Protein AF-A0A7S0C7L9-F1 (afdb_monomer)

Sequence (111 aa):
EVLKGFVDVFIAVPGTSGAEYLADDKIAQNLFSLVGNANISEIASIEEAVALLVKQDRLPAEVFMELWSIVSKPCGQGRSVALQVLSMGATTDSNIVNSLSRLRLLLECGL

pLDDT: mean 90.03, std 7.54, range [52.34, 96.31]

Secondary structure (DSSP, 8-state):
-HHHHHHHHHTBPTTSTTSSBPPHHHHHHHHHHHHHH--HHHHHHHHHHHHHHHHTT-S-HHHHHHHHHHHHSSSSHHHHHHHHHHHHHHTT-GGGT-SHHHHHHHHHHH-

Structure (mmCIF, N/CA/C/O backbone):
data_AF-A0A7S0C7L9-F1
#
_entry.id   AF-A0A7S0C7L9-F1
#
loop_
_atom_site.group_PDB
_atom_site.id
_atom_site.type_symbol
_atom_site.label_atom_id
_atom_site.label_alt_id
_atom_site.label_comp_id
_atom_site.label_asym_id
_atom_site.label_entity_id
_atom_site.label_seq_id
_atom_site.pdbx_PDB_ins_code
_atom_site.Cartn_x
_atom_site.Cartn_y
_atom_site.Cartn_z
_atom_site.occupancy
_atom_site.B_iso_or_equiv
_atom_site.auth_seq_id
_atom_site.auth_comp_id
_atom_site.auth_asym_id
_atom_site.auth_atom_id
_atom_site.pdbx_PDB_model_num
ATOM 1 N N . GLU A 1 1 ? -6.855 12.619 14.514 1.00 64.19 1 GLU A N 1
ATOM 2 C CA . GLU A 1 1 ? -7.931 13.126 13.629 1.00 64.19 1 GLU A CA 1
ATOM 3 C C . GLU A 1 1 ? -7.617 12.921 12.149 1.00 64.19 1 GLU A C 1
ATOM 5 O O . GLU A 1 1 ? -8.458 12.369 11.454 1.00 64.19 1 GLU A O 1
ATOM 10 N N . VAL A 1 2 ? -6.400 13.234 11.684 1.00 76.88 2 VAL A N 1
ATOM 11 C CA . VAL A 1 2 ? -5.984 13.064 10.273 1.00 76.88 2 VAL A CA 1
ATOM 12 C C . VAL A 1 2 ? -6.146 11.628 9.752 1.00 76.88 2 VAL A C 1
ATOM 14 O O . VAL A 1 2 ? -6.769 11.432 8.716 1.00 76.88 2 VAL A O 1
ATOM 17 N N . LEU A 1 3 ? -5.686 10.613 10.497 1.00 84.81 3 LEU A N 1
ATOM 18 C CA . LEU A 1 3 ? -5.834 9.204 10.090 1.00 84.81 3 LEU A CA 1
ATOM 19 C C . LEU A 1 3 ? -7.304 8.771 9.971 1.00 84.81 3 LEU A C 1
ATOM 21 O O . LEU A 1 3 ? -7.649 7.972 9.107 1.00 84.81 3 LEU A O 1
ATOM 25 N N . LYS A 1 4 ? -8.181 9.318 10.823 1.00 87.12 4 LYS A N 1
ATOM 26 C CA . LYS A 1 4 ? -9.620 9.052 10.749 1.00 87.12 4 LYS A CA 1
ATOM 27 C C . LYS A 1 4 ? -10.199 9.635 9.459 1.00 87.12 4 LYS A C 1
ATOM 29 O O . LYS A 1 4 ? -10.855 8.912 8.727 1.00 87.12 4 LYS A O 1
ATOM 34 N N . GLY A 1 5 ? -9.871 10.889 9.141 1.00 87.38 5 GLY A N 1
ATOM 35 C CA . GLY A 1 5 ? -10.265 11.504 7.871 1.00 87.38 5 GLY A CA 1
ATOM 36 C C . GLY A 1 5 ? -9.723 10.750 6.653 1.00 87.38 5 GLY A C 1
ATOM 37 O O . GLY A 1 5 ? -10.447 10.556 5.685 1.00 87.38 5 GLY A O 1
ATOM 38 N N . PHE A 1 6 ? -8.484 10.256 6.718 1.00 90.44 6 PHE A N 1
ATOM 39 C CA . PHE A 1 6 ? -7.896 9.444 5.652 1.00 90.44 6 PHE A CA 1
ATOM 40 C C . PHE A 1 6 ? -8.704 8.165 5.402 1.00 90.44 6 PHE A C 1
ATOM 42 O O . PHE A 1 6 ? -9.055 7.855 4.267 1.00 90.44 6 PHE A O 1
ATOM 49 N N . VAL A 1 7 ? -9.035 7.442 6.472 1.00 91.75 7 VAL A N 1
ATOM 50 C CA . VAL A 1 7 ? -9.865 6.237 6.399 1.00 91.75 7 VAL A CA 1
ATOM 51 C C . VAL A 1 7 ? -11.243 6.566 5.841 1.00 91.75 7 VAL A C 1
ATOM 53 O O . VAL A 1 7 ? -11.681 5.912 4.902 1.00 91.75 7 VAL A O 1
ATOM 56 N N . ASP A 1 8 ? -11.903 7.583 6.393 1.00 90.56 8 ASP A N 1
ATOM 57 C CA . ASP A 1 8 ? -13.274 7.948 6.034 1.00 90.56 8 ASP A CA 1
ATOM 58 C C . ASP A 1 8 ? -13.406 8.348 4.554 1.00 90.56 8 ASP A C 1
ATOM 60 O O . ASP A 1 8 ? -14.464 8.156 3.961 1.00 90.56 8 ASP A O 1
ATOM 64 N N . VAL A 1 9 ? -12.339 8.890 3.955 1.00 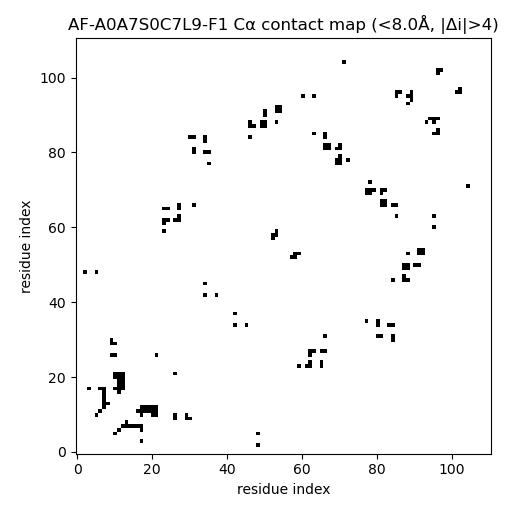90.38 9 VAL A N 1
ATOM 65 C CA . VAL A 1 9 ? -12.335 9.361 2.562 1.00 90.38 9 VAL A CA 1
ATOM 66 C C . VAL A 1 9 ? -11.836 8.300 1.581 1.00 90.38 9 VAL A C 1
ATOM 68 O O . VAL A 1 9 ? -12.415 8.150 0.507 1.00 90.38 9 VAL A O 1
ATOM 71 N N . PHE A 1 10 ? -10.758 7.583 1.907 1.0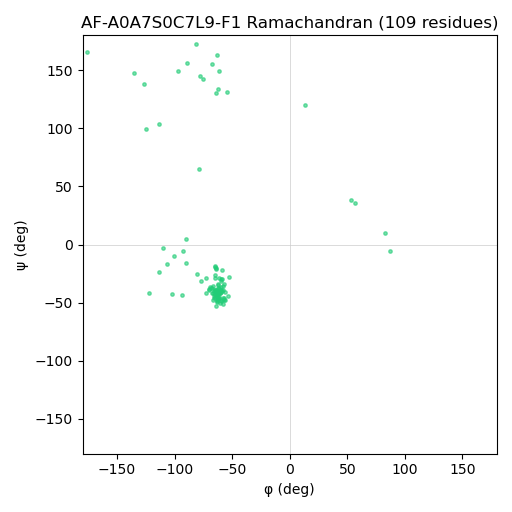0 91.94 10 PHE A N 1
ATOM 72 C CA . PHE A 1 10 ? -10.051 6.748 0.926 1.00 91.94 10 PHE A CA 1
ATOM 73 C C . PHE A 1 10 ? -10.280 5.246 1.097 1.00 91.94 10 PHE A C 1
ATOM 75 O O . PHE A 1 10 ? -10.006 4.492 0.163 1.00 91.94 10 PHE A O 1
ATOM 82 N N . ILE A 1 11 ? -10.778 4.808 2.256 1.00 92.75 11 ILE A N 1
ATOM 83 C CA . ILE A 1 11 ? -10.855 3.385 2.624 1.00 92.75 11 ILE A CA 1
ATOM 84 C C . ILE A 1 11 ? -12.288 2.962 2.928 1.00 92.75 11 ILE A C 1
ATOM 86 O O . ILE A 1 11 ? -12.709 1.879 2.534 1.00 92.75 11 ILE A O 1
ATOM 90 N N . ALA A 1 12 ? -13.038 3.799 3.635 1.00 93.38 12 ALA A N 1
ATOM 91 C CA . ALA A 1 12 ? -14.357 3.468 4.136 1.00 93.38 12 ALA A CA 1
ATOM 92 C C . ALA A 1 12 ? -15.474 3.800 3.146 1.00 93.38 12 ALA A C 1
ATOM 94 O O . ALA A 1 12 ? -15.362 4.700 2.312 1.00 93.38 12 ALA A O 1
ATOM 95 N N . VAL A 1 13 ? -16.599 3.105 3.293 1.00 92.69 13 VAL A N 1
ATOM 96 C CA . VAL A 1 13 ? -17.851 3.489 2.642 1.00 92.69 13 VAL A CA 1
ATOM 97 C C . VAL A 1 13 ? -18.297 4.856 3.193 1.00 92.69 13 VAL A C 1
ATOM 99 O O . VAL A 1 13 ? -18.358 5.035 4.415 1.00 92.69 13 VAL A O 1
ATOM 102 N N . PRO A 1 14 ? -18.638 5.837 2.335 1.00 88.44 14 PRO A N 1
ATOM 103 C CA . PRO A 1 14 ? -19.078 7.151 2.788 1.00 88.44 14 PRO A CA 1
ATOM 104 C C . PRO A 1 14 ? -20.254 7.068 3.769 1.00 88.44 14 PRO A C 1
ATOM 106 O O . PRO A 1 14 ? -21.247 6.390 3.515 1.00 88.44 14 PRO A O 1
ATOM 109 N N . GLY A 1 15 ? -20.148 7.782 4.891 1.00 85.62 15 GLY A N 1
ATOM 110 C CA . GLY A 1 15 ? -21.180 7.810 5.932 1.00 85.62 15 GLY A CA 1
ATOM 111 C C . GLY A 1 15 ? -21.082 6.703 6.987 1.00 85.62 15 GLY A C 1
ATOM 112 O O . GLY A 1 15 ? -21.798 6.782 7.982 1.00 85.62 15 GLY A O 1
ATOM 113 N N . THR A 1 16 ? -20.174 5.728 6.850 1.00 86.31 16 THR A N 1
ATOM 114 C CA . THR A 1 16 ? -20.015 4.647 7.847 1.00 86.31 16 THR A CA 1
ATOM 115 C C . THR A 1 16 ? -18.967 4.946 8.922 1.00 86.31 16 THR A C 1
ATOM 117 O O . THR A 1 16 ? -18.833 4.186 9.878 1.00 86.31 16 THR A O 1
ATOM 120 N N . SER A 1 17 ? -18.233 6.061 8.810 1.00 83.25 17 SER A N 1
ATOM 121 C CA . SER A 1 17 ? -17.165 6.453 9.752 1.00 83.25 17 SER A CA 1
ATOM 122 C C . SER A 1 17 ? -16.111 5.354 9.980 1.00 83.25 17 SER A C 1
ATOM 124 O O . SER A 1 17 ? -15.670 5.129 11.111 1.00 83.25 17 SER A O 1
ATOM 126 N N . GLY A 1 18 ? -15.754 4.618 8.923 1.00 82.75 18 GLY A N 1
ATOM 127 C CA . GLY A 1 18 ? -14.748 3.559 8.993 1.00 82.75 18 GLY A CA 1
ATOM 128 C C . GLY A 1 18 ? -15.256 2.209 9.495 1.00 82.75 18 GLY A C 1
ATOM 129 O O . GLY A 1 18 ? -14.421 1.346 9.759 1.00 82.75 18 GLY A O 1
ATOM 130 N N . ALA A 1 19 ? -16.574 2.025 9.639 1.00 86.19 19 ALA A N 1
ATOM 131 C CA . ALA A 1 19 ? -17.169 0.748 10.041 1.00 86.19 19 ALA A CA 1
ATOM 132 C C . ALA A 1 19 ? -17.225 -0.276 8.896 1.00 86.19 19 ALA A C 1
ATOM 134 O O . ALA A 1 19 ? -17.114 -1.473 9.142 1.00 86.19 19 ALA A O 1
ATOM 135 N N . GLU A 1 20 ? -17.368 0.193 7.655 1.00 91.56 20 GLU A N 1
ATOM 136 C CA . GLU A 1 20 ? -17.380 -0.649 6.457 1.00 91.56 20 GLU A CA 1
ATOM 137 C C . GLU A 1 20 ? -16.352 -0.133 5.458 1.00 91.56 20 GLU A C 1
ATOM 139 O O . GLU A 1 20 ? -16.232 1.081 5.262 1.00 91.56 20 GLU A O 1
ATOM 144 N N . TYR A 1 21 ? -15.619 -1.047 4.826 1.00 93.81 21 TYR A N 1
ATOM 145 C CA . TYR A 1 21 ? -14.591 -0.719 3.843 1.00 93.81 21 TYR A CA 1
ATOM 146 C C . TYR A 1 21 ? -15.127 -0.829 2.421 1.00 93.81 21 TYR A C 1
ATOM 148 O O . TYR A 1 21 ? -16.027 -1.616 2.125 1.00 93.81 21 TYR A O 1
ATOM 156 N N . LEU A 1 22 ? -14.573 -0.000 1.542 1.00 94.75 22 LEU A N 1
ATOM 157 C CA . LEU A 1 22 ? -14.762 -0.120 0.106 1.00 94.75 22 LEU A CA 1
ATOM 158 C C . LEU A 1 22 ? -14.172 -1.451 -0.383 1.00 94.75 22 LEU A C 1
ATOM 160 O O . LEU A 1 22 ? -13.354 -2.070 0.292 1.00 94.75 22 LEU A O 1
ATOM 164 N N . ALA A 1 23 ? -14.565 -1.872 -1.583 1.00 95.75 23 ALA A N 1
ATOM 165 C CA . ALA A 1 23 ? -13.926 -3.008 -2.237 1.00 95.75 23 ALA A CA 1
ATOM 166 C C . ALA A 1 23 ? -12.430 -2.735 -2.488 1.00 95.75 23 ALA A C 1
ATOM 168 O O . ALA A 1 23 ? -12.031 -1.588 -2.718 1.00 95.75 23 ALA A O 1
ATOM 169 N N . ASP A 1 24 ? -11.613 -3.789 -2.467 1.00 95.44 24 ASP A N 1
ATOM 170 C CA . ASP A 1 24 ? -10.148 -3.684 -2.512 1.00 95.44 24 ASP A CA 1
ATOM 171 C C . ASP A 1 24 ? -9.642 -2.945 -3.762 1.00 95.44 24 ASP A C 1
ATOM 173 O O . ASP A 1 24 ? -8.715 -2.137 -3.676 1.00 95.44 24 ASP A O 1
ATOM 177 N N . ASP A 1 25 ? -10.309 -3.132 -4.907 1.00 95.38 25 ASP A N 1
ATOM 178 C CA . ASP A 1 25 ? -10.024 -2.426 -6.162 1.00 95.38 25 ASP A CA 1
ATOM 179 C C . ASP A 1 25 ? -10.236 -0.909 -6.036 1.00 95.38 25 ASP A C 1
ATOM 181 O O . ASP A 1 25 ? -9.467 -0.112 -6.578 1.00 95.38 25 ASP A O 1
ATOM 185 N N . LYS A 1 26 ? -11.260 -0.487 -5.285 1.00 96.31 26 LYS A N 1
ATOM 186 C CA . LYS A 1 26 ? -11.553 0.928 -5.030 1.00 96.31 26 LYS A CA 1
ATOM 187 C C . LYS A 1 26 ? -10.556 1.542 -4.072 1.00 96.31 26 LYS A C 1
ATOM 189 O O . LYS A 1 26 ? -10.111 2.659 -4.319 1.00 96.31 26 LYS A O 1
ATOM 194 N N . ILE A 1 27 ? -10.176 0.821 -3.020 1.00 96.31 27 ILE A N 1
ATOM 195 C CA . ILE A 1 27 ? -9.146 1.284 -2.086 1.00 96.31 27 ILE A CA 1
ATOM 196 C C . ILE A 1 27 ? -7.817 1.439 -2.832 1.00 96.31 27 ILE A C 1
ATOM 198 O O . ILE A 1 27 ? -7.182 2.491 -2.749 1.00 96.31 27 ILE A O 1
ATOM 202 N N . ALA A 1 28 ? -7.428 0.441 -3.630 1.00 96.12 28 ALA A N 1
ATOM 203 C CA . ALA A 1 28 ? -6.220 0.495 -4.447 1.00 96.12 28 ALA A CA 1
ATOM 204 C C . ALA A 1 28 ? -6.243 1.685 -5.417 1.00 96.12 28 ALA A C 1
ATOM 206 O O . ALA A 1 28 ? -5.270 2.438 -5.494 1.00 96.12 28 ALA A O 1
ATOM 207 N N . GLN A 1 29 ? -7.366 1.908 -6.106 1.00 95.56 29 GLN A N 1
ATOM 208 C CA . GLN A 1 29 ? -7.531 3.038 -7.018 1.00 95.56 29 GLN A CA 1
ATOM 209 C C . GLN A 1 29 ? -7.477 4.389 -6.293 1.00 95.56 29 GLN A C 1
ATOM 211 O O . GLN A 1 29 ? -6.870 5.329 -6.806 1.00 95.56 29 GLN A O 1
ATOM 216 N N . ASN A 1 30 ? -8.074 4.494 -5.105 1.00 96.12 30 ASN A N 1
ATOM 217 C CA . ASN A 1 30 ? -8.036 5.703 -4.286 1.00 96.12 30 ASN A CA 1
ATOM 218 C C . ASN A 1 30 ? -6.605 6.039 -3.861 1.00 96.12 30 ASN A C 1
ATOM 220 O O . ASN A 1 30 ? -6.166 7.171 -4.051 1.00 96.12 30 ASN A O 1
ATOM 224 N N . LEU A 1 31 ? -5.861 5.059 -3.340 1.00 96.06 31 LEU A N 1
ATOM 225 C CA . LEU A 1 31 ? -4.461 5.238 -2.946 1.00 96.06 31 LEU A CA 1
ATOM 226 C C . LEU A 1 31 ? -3.579 5.590 -4.147 1.00 96.06 31 LEU A C 1
ATOM 228 O O . LEU A 1 31 ? -2.760 6.504 -4.067 1.00 96.06 31 LEU A O 1
ATOM 232 N N . PHE A 1 32 ? -3.786 4.912 -5.275 1.00 95.75 32 PHE A N 1
ATOM 233 C CA . PHE A 1 32 ? -3.105 5.207 -6.529 1.00 95.75 32 PHE A CA 1
ATOM 234 C C . PHE A 1 32 ? -3.347 6.653 -6.976 1.00 95.75 32 PHE A C 1
ATOM 236 O O . PHE A 1 32 ? -2.403 7.387 -7.260 1.00 95.75 32 PHE A O 1
ATOM 243 N N . SER A 1 33 ? -4.607 7.087 -7.019 1.00 95.00 33 SER A N 1
ATOM 244 C CA . SER A 1 33 ? -4.967 8.445 -7.425 1.00 95.00 33 SER A CA 1
ATOM 245 C C . SER A 1 33 ? -4.470 9.491 -6.428 1.00 95.00 33 SER A C 1
ATOM 247 O O . SER A 1 33 ? -4.059 10.570 -6.849 1.00 95.00 33 SER A O 1
ATOM 249 N N . LEU A 1 34 ? -4.471 9.183 -5.130 1.00 95.31 34 LEU A N 1
ATOM 250 C CA . LEU A 1 34 ? -3.956 10.069 -4.093 1.00 95.31 34 LEU A CA 1
ATOM 251 C C . LEU A 1 34 ? -2.451 10.298 -4.263 1.00 95.31 34 LEU A C 1
ATOM 253 O O . LEU A 1 34 ? -2.018 11.440 -4.370 1.00 95.31 34 LEU A O 1
ATOM 257 N N . VAL A 1 35 ? -1.662 9.225 -4.358 1.00 95.12 35 VAL A N 1
ATOM 258 C CA . VAL A 1 35 ? -0.202 9.323 -4.512 1.00 95.12 35 VAL A CA 1
ATOM 259 C C . VAL A 1 35 ? 0.185 9.906 -5.869 1.00 95.12 35 VAL A C 1
ATOM 261 O O . VAL A 1 35 ? 1.096 10.723 -5.941 1.00 95.12 35 VAL A O 1
ATOM 264 N N . GLY A 1 36 ? -0.535 9.563 -6.940 1.00 93.31 36 GLY A N 1
ATOM 265 C CA . GLY A 1 36 ? -0.259 10.081 -8.282 1.00 93.31 36 GLY A CA 1
ATOM 266 C C . GLY A 1 36 ? -0.454 11.594 -8.440 1.00 93.31 36 GLY A C 1
ATOM 267 O O . GLY A 1 36 ? 0.101 12.171 -9.372 1.00 93.31 36 GLY A O 1
ATOM 268 N N . ASN A 1 37 ? -1.213 12.234 -7.545 1.00 94.56 37 ASN A N 1
ATOM 269 C CA . ASN A 1 37 ? -1.453 13.682 -7.550 1.00 94.56 37 ASN A CA 1
ATOM 270 C C . ASN A 1 37 ? -0.774 14.420 -6.384 1.00 94.56 37 ASN A C 1
ATOM 272 O O . ASN A 1 37 ? -0.878 15.644 -6.303 1.00 94.56 37 ASN A O 1
ATOM 276 N N . ALA A 1 38 ? -0.107 13.699 -5.482 1.00 94.75 38 ALA A N 1
ATOM 277 C CA . ALA A 1 38 ? 0.503 14.268 -4.290 1.00 94.75 38 ALA A CA 1
ATOM 278 C C . ALA A 1 38 ? 1.826 14.980 -4.605 1.00 94.75 38 ALA A C 1
ATOM 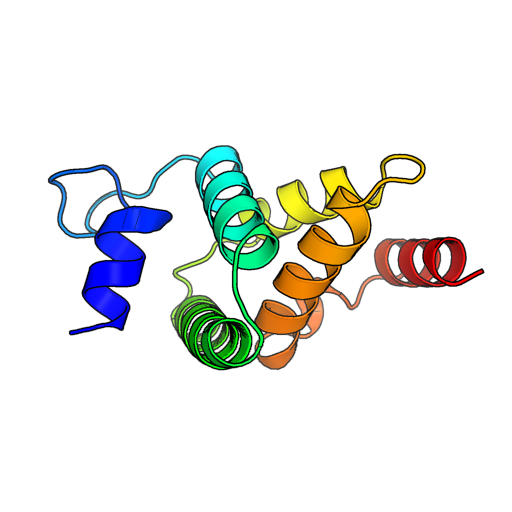280 O O . ALA A 1 38 ? 2.622 14.543 -5.440 1.00 94.75 38 ALA A O 1
ATOM 281 N N . ASN A 1 39 ? 2.099 16.066 -3.886 1.00 94.19 39 ASN A N 1
ATOM 282 C CA . ASN A 1 39 ? 3.417 16.687 -3.864 1.00 94.19 39 ASN A CA 1
ATOM 283 C C . ASN A 1 39 ? 4.376 15.957 -2.900 1.00 94.19 39 ASN A C 1
ATOM 285 O O . ASN A 1 39 ? 3.984 15.079 -2.134 1.00 94.19 39 ASN A O 1
ATOM 289 N N . ILE A 1 40 ? 5.657 16.337 -2.918 1.00 89.38 40 ILE A N 1
ATOM 290 C CA . ILE A 1 40 ? 6.715 15.676 -2.130 1.00 89.38 40 ILE A CA 1
ATOM 291 C C . ILE A 1 40 ? 6.417 15.687 -0.620 1.00 89.38 40 ILE A C 1
ATOM 293 O O . ILE A 1 40 ? 6.663 14.691 0.057 1.00 89.38 40 ILE A O 1
ATOM 297 N N . SER A 1 41 ? 5.872 16.783 -0.089 1.00 90.00 41 SER A N 1
ATOM 298 C CA . SER A 1 41 ? 5.537 16.889 1.336 1.00 90.00 41 SER A CA 1
ATOM 299 C C . SER A 1 41 ? 4.345 16.001 1.704 1.00 90.00 41 SER A C 1
ATOM 301 O O . SER A 1 41 ? 4.337 15.384 2.765 1.00 90.00 41 SER A O 1
ATOM 303 N N . GLU A 1 42 ? 3.354 15.907 0.816 1.00 93.19 42 GLU A N 1
ATOM 304 C CA . GLU A 1 42 ? 2.173 15.056 0.998 1.00 93.19 42 GLU A CA 1
ATOM 305 C C . GLU A 1 42 ? 2.527 13.570 0.930 1.00 93.19 42 GLU A C 1
ATOM 307 O O . GLU A 1 42 ? 2.005 12.790 1.722 1.00 93.19 42 GLU A O 1
ATOM 312 N N . ILE A 1 43 ? 3.455 13.182 0.049 1.00 94.00 43 ILE A N 1
ATOM 313 C CA . ILE A 1 43 ? 3.943 11.801 -0.078 1.00 94.00 43 ILE A CA 1
ATOM 314 C C . ILE A 1 43 ? 4.436 11.261 1.269 1.00 94.00 43 ILE A C 1
ATOM 316 O O . ILE A 1 43 ? 4.063 10.150 1.633 1.00 94.00 43 ILE A O 1
ATOM 320 N N . ALA A 1 44 ? 5.203 12.045 2.032 1.00 91.38 44 ALA A N 1
ATOM 321 C CA . ALA A 1 44 ? 5.700 11.617 3.342 1.00 91.38 44 ALA A CA 1
ATOM 322 C C . ALA A 1 44 ? 4.561 11.386 4.354 1.00 91.38 44 ALA A C 1
ATOM 324 O O . ALA A 1 44 ? 4.576 10.416 5.108 1.00 91.38 44 ALA A O 1
ATOM 325 N N . SER A 1 45 ? 3.539 12.249 4.353 1.00 92.25 45 SER A N 1
ATOM 326 C CA . SER A 1 45 ? 2.361 12.075 5.215 1.00 92.25 45 SER A CA 1
ATOM 327 C C . SER A 1 45 ? 1.496 10.883 4.795 1.00 92.25 45 SER A C 1
ATOM 329 O O . SER A 1 45 ? 0.951 10.183 5.648 1.00 92.25 45 SER A O 1
ATOM 331 N N . ILE A 1 46 ? 1.369 10.636 3.488 1.00 94.81 46 ILE A N 1
ATOM 332 C CA . ILE A 1 46 ? 0.653 9.470 2.959 1.00 94.81 46 ILE A CA 1
ATOM 333 C C . ILE A 1 46 ? 1.404 8.187 3.318 1.00 94.81 46 ILE A C 1
ATOM 335 O O . ILE A 1 46 ? 0.772 7.222 3.736 1.00 94.81 46 ILE A O 1
ATOM 339 N N . GLU A 1 47 ? 2.732 8.181 3.211 1.00 94.88 47 GLU A N 1
ATOM 340 C CA . GLU A 1 47 ? 3.574 7.048 3.597 1.00 94.88 47 GLU A CA 1
ATOM 341 C C . GLU A 1 47 ? 3.363 6.667 5.065 1.00 94.88 47 GLU A C 1
ATOM 343 O O . GLU A 1 47 ? 3.094 5.503 5.362 1.00 94.88 47 GLU A O 1
ATOM 348 N N . GLU A 1 48 ? 3.383 7.645 5.973 1.00 93.12 48 GLU A N 1
ATOM 349 C CA . GLU A 1 48 ? 3.112 7.409 7.393 1.00 93.12 48 GLU A CA 1
ATOM 350 C C . GLU A 1 48 ? 1.690 6.869 7.624 1.00 93.12 48 GLU A C 1
ATOM 352 O O . GLU A 1 48 ? 1.496 5.924 8.395 1.00 93.12 48 GLU A O 1
ATOM 357 N N . ALA A 1 49 ? 0.687 7.416 6.927 1.00 94.25 49 ALA A N 1
ATOM 358 C CA . ALA A 1 49 ? -0.690 6.941 7.027 1.00 94.25 49 ALA A CA 1
ATOM 359 C C . ALA A 1 49 ? -0.831 5.489 6.542 1.00 94.25 49 ALA A C 1
ATOM 361 O O . ALA A 1 49 ? -1.412 4.664 7.246 1.00 94.25 49 ALA A O 1
ATOM 362 N N . VAL A 1 50 ? -0.270 5.154 5.377 1.00 95.44 50 VAL A N 1
ATOM 363 C CA . VAL A 1 50 ? -0.290 3.794 4.815 1.00 95.44 50 VAL A CA 1
ATOM 364 C C . VAL A 1 50 ? 0.431 2.819 5.744 1.00 95.44 50 VAL A C 1
ATOM 366 O O . VAL A 1 50 ? -0.128 1.771 6.065 1.00 95.44 50 VAL A O 1
ATOM 369 N N . ALA A 1 51 ? 1.616 3.173 6.245 1.00 94.06 51 ALA A N 1
ATOM 370 C CA . ALA A 1 51 ? 2.371 2.356 7.194 1.00 94.06 51 ALA A CA 1
ATOM 371 C C . ALA A 1 51 ? 1.559 2.053 8.467 1.00 94.06 51 ALA A C 1
ATOM 373 O O . ALA A 1 51 ? 1.458 0.902 8.901 1.00 94.06 51 ALA A O 1
ATOM 374 N N . LEU A 1 52 ? 0.906 3.068 9.044 1.00 93.94 52 LEU A N 1
ATOM 375 C CA . LEU A 1 52 ? 0.036 2.894 10.210 1.00 93.94 52 LEU A CA 1
ATOM 376 C C . LEU A 1 52 ? -1.161 1.984 9.920 1.00 93.94 52 LEU A C 1
ATOM 378 O O . LEU A 1 52 ? -1.528 1.179 10.775 1.00 93.94 52 LEU A O 1
ATOM 382 N N . LEU A 1 53 ? -1.767 2.093 8.739 1.00 93.94 53 LEU A N 1
ATOM 383 C CA . LEU A 1 53 ? -2.919 1.278 8.353 1.00 93.94 53 LEU A CA 1
ATOM 384 C C . LEU A 1 53 ? -2.549 -0.184 8.113 1.00 93.94 53 LEU A C 1
ATOM 386 O O . LEU A 1 53 ? -3.293 -1.063 8.541 1.00 93.94 53 LEU A O 1
ATOM 390 N N . VAL A 1 54 ? -1.392 -0.446 7.499 1.00 94.56 54 VAL A N 1
ATOM 391 C CA . VAL A 1 54 ? -0.839 -1.803 7.370 1.00 94.56 54 VAL A CA 1
ATOM 392 C C . VAL A 1 54 ? -0.559 -2.385 8.752 1.00 94.56 54 VAL A C 1
ATOM 394 O O . VAL A 1 54 ? -0.984 -3.494 9.055 1.00 94.56 54 VAL A O 1
ATOM 397 N N . LYS A 1 55 ? 0.072 -1.612 9.644 1.00 93.19 55 LYS A N 1
ATOM 398 C CA . LYS A 1 55 ? 0.359 -2.049 11.020 1.00 93.19 55 LYS A CA 1
ATOM 399 C C . LYS A 1 55 ? -0.903 -2.395 11.818 1.00 93.19 55 LYS A C 1
ATOM 401 O O . LYS A 1 55 ? -0.846 -3.227 12.719 1.00 93.19 55 LYS A O 1
ATOM 406 N N . GLN A 1 56 ? -2.013 -1.719 11.533 1.00 92.75 56 GLN A N 1
ATOM 407 C CA . GLN A 1 56 ? -3.309 -1.931 12.183 1.00 92.75 56 GLN A CA 1
ATOM 408 C C . GLN A 1 56 ? -4.179 -2.981 11.477 1.00 92.75 56 GLN A C 1
ATOM 410 O O . GLN A 1 56 ? -5.332 -3.137 11.871 1.00 92.75 56 GLN A O 1
ATOM 415 N N . ASP A 1 57 ? -3.664 -3.658 10.446 1.00 89.50 57 ASP A N 1
ATOM 416 C CA . ASP A 1 57 ? -4.407 -4.640 9.644 1.00 89.50 57 ASP A CA 1
ATOM 417 C C . ASP A 1 57 ? -5.694 -4.059 9.019 1.00 89.50 57 ASP A C 1
ATOM 419 O O . ASP A 1 57 ? -6.745 -4.690 8.938 1.00 89.50 57 ASP A O 1
ATOM 423 N N . ARG A 1 58 ? -5.637 -2.781 8.615 1.00 90.19 58 ARG A N 1
ATOM 424 C CA . ARG A 1 58 ? -6.760 -2.051 7.995 1.00 90.19 58 ARG A CA 1
ATOM 425 C C . ARG A 1 58 ? -6.655 -1.945 6.479 1.00 90.19 58 ARG A C 1
ATOM 427 O O . ARG A 1 58 ? -7.600 -1.488 5.842 1.00 90.19 58 ARG A O 1
ATOM 434 N N . LEU A 1 59 ? -5.508 -2.320 5.920 1.00 91.94 59 LEU A N 1
ATOM 435 C CA . LEU A 1 59 ? -5.293 -2.455 4.485 1.00 91.94 59 LEU A CA 1
ATOM 436 C C . LEU A 1 59 ? -5.056 -3.937 4.182 1.00 91.94 59 LEU A C 1
ATOM 438 O O . LEU A 1 59 ? -3.964 -4.428 4.474 1.00 91.94 59 LEU A O 1
ATOM 442 N N . PRO A 1 60 ? -6.058 -4.644 3.634 1.00 89.69 60 PRO A N 1
ATOM 443 C CA . PRO A 1 60 ? -5.924 -6.061 3.336 1.00 89.69 60 PRO A CA 1
ATOM 444 C C . PRO A 1 60 ? -4.903 -6.300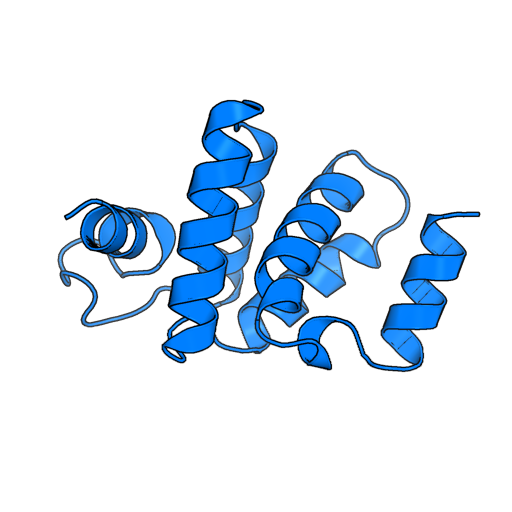 2.214 1.00 89.69 60 PRO A C 1
ATOM 446 O O . PRO A 1 60 ? -4.626 -5.423 1.388 1.00 89.69 60 PRO A O 1
ATOM 4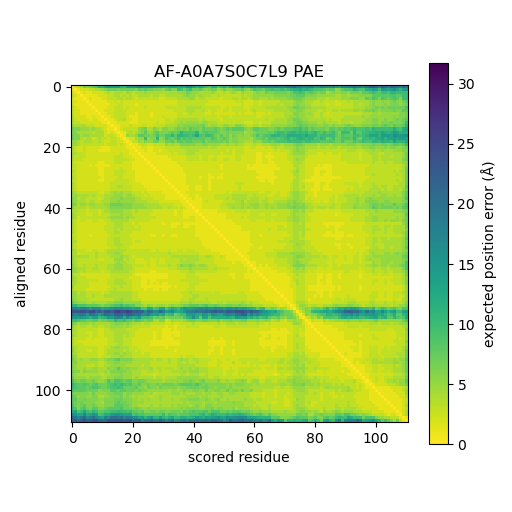49 N N . ALA A 1 61 ? -4.323 -7.502 2.182 1.00 90.25 61 ALA A N 1
ATOM 450 C CA . ALA A 1 61 ? -3.271 -7.871 1.233 1.00 90.25 61 ALA A CA 1
ATOM 451 C C . ALA A 1 61 ? -3.736 -7.762 -0.233 1.00 90.25 61 ALA A C 1
ATOM 453 O O . ALA A 1 61 ? -2.946 -7.468 -1.134 1.00 90.25 61 ALA A O 1
ATOM 454 N N . GLU A 1 62 ? -5.029 -7.963 -0.458 1.00 94.19 62 GLU A N 1
ATOM 455 C CA . GLU A 1 62 ? -5.741 -7.887 -1.727 1.00 94.19 62 GLU A CA 1
ATOM 456 C C . GLU A 1 62 ? -5.620 -6.497 -2.371 1.00 94.19 62 GLU A C 1
ATOM 458 O O . GLU A 1 62 ? -5.386 -6.400 -3.575 1.00 94.19 62 GLU A O 1
ATOM 463 N N . VAL A 1 63 ? -5.623 -5.418 -1.579 1.00 95.75 63 VAL A N 1
ATOM 464 C CA . VAL A 1 63 ? -5.390 -4.049 -2.080 1.00 95.75 63 VAL A CA 1
ATOM 465 C C . VAL A 1 63 ? -4.017 -3.941 -2.747 1.00 95.75 63 VAL A C 1
ATOM 467 O O . VAL A 1 63 ? -3.866 -3.343 -3.815 1.00 95.75 63 VAL A O 1
ATOM 470 N N . PHE A 1 64 ? -2.994 -4.560 -2.155 1.00 95.56 64 PHE A N 1
ATOM 471 C CA . PHE A 1 64 ? -1.651 -4.573 -2.735 1.00 95.56 64 PHE A CA 1
ATOM 472 C C . PHE A 1 64 ? -1.559 -5.484 -3.963 1.00 95.56 64 PHE A C 1
ATOM 474 O O . PHE A 1 64 ? -0.770 -5.207 -4.866 1.00 95.56 64 PHE A O 1
ATOM 481 N N . MET A 1 65 ? -2.370 -6.542 -4.040 1.00 94.25 65 MET A N 1
ATOM 482 C CA . MET A 1 65 ? -2.464 -7.383 -5.238 1.00 94.25 65 MET A CA 1
ATOM 483 C C . MET A 1 65 ? -3.019 -6.603 -6.435 1.00 94.25 65 MET A C 1
ATOM 485 O O . MET A 1 65 ? -2.477 -6.720 -7.537 1.00 94.25 65 MET A O 1
ATOM 489 N N . GLU A 1 66 ? -4.016 -5.745 -6.217 1.00 95.75 66 GLU A N 1
ATOM 490 C CA . GLU A 1 66 ? -4.539 -4.850 -7.256 1.00 95.75 66 GLU A CA 1
ATOM 491 C C . GLU A 1 66 ? -3.475 -3.855 -7.745 1.00 95.75 66 GLU A C 1
ATOM 493 O O . GLU A 1 66 ? -3.299 -3.649 -8.949 1.00 95.75 66 GLU A O 1
ATOM 498 N N . LEU A 1 67 ? -2.666 -3.303 -6.835 1.00 94.62 67 LEU A N 1
ATOM 499 C CA . LEU A 1 67 ? -1.534 -2.448 -7.208 1.00 94.62 67 LEU A CA 1
ATOM 500 C C . LEU A 1 67 ? -0.471 -3.218 -8.010 1.00 94.62 67 LEU A C 1
ATOM 502 O O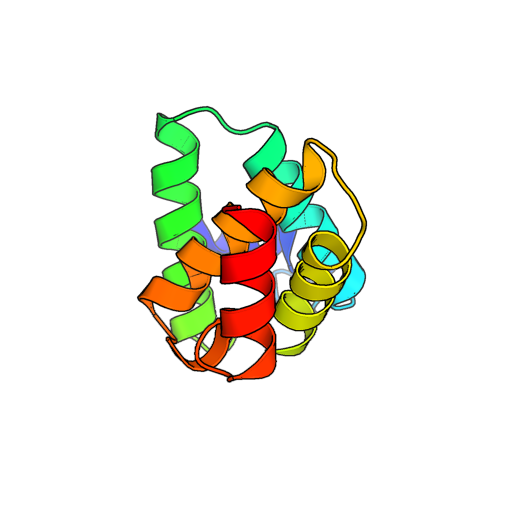 . LEU A 1 67 ? 0.030 -2.712 -9.017 1.00 94.62 67 LEU A O 1
ATOM 506 N N . TRP A 1 68 ? -0.163 -4.464 -7.638 1.00 94.25 68 TRP A N 1
ATOM 507 C CA . TRP A 1 68 ? 0.739 -5.330 -8.408 1.00 94.25 68 TRP A CA 1
ATOM 508 C C . TRP A 1 68 ? 0.212 -5.645 -9.812 1.00 94.25 68 TRP A C 1
ATOM 510 O O . TRP A 1 68 ? 1.002 -5.710 -10.758 1.00 94.25 68 TRP A O 1
ATOM 520 N N . SER A 1 69 ? -1.108 -5.776 -9.981 1.00 92.50 69 SER A N 1
ATOM 521 C CA . SER A 1 69 ? -1.741 -5.915 -11.298 1.00 92.50 69 SER A CA 1
ATOM 522 C C . SER A 1 69 ? -1.433 -4.709 -12.192 1.00 92.50 69 SER A C 1
ATOM 524 O O . SER A 1 69 ? -1.098 -4.879 -13.366 1.00 92.50 69 SER A O 1
ATOM 526 N N . ILE A 1 70 ? -1.432 -3.490 -11.640 1.00 91.31 70 ILE A N 1
ATOM 527 C CA . ILE A 1 70 ? -1.025 -2.277 -12.369 1.00 91.31 70 ILE A CA 1
ATOM 528 C C . ILE A 1 70 ? 0.460 -2.333 -12.746 1.00 91.31 70 ILE A C 1
ATOM 530 O O . ILE A 1 70 ? 0.801 -2.053 -13.895 1.00 91.31 70 ILE A O 1
ATOM 534 N N . VAL A 1 71 ? 1.337 -2.731 -11.818 1.00 91.50 71 VAL A N 1
ATOM 535 C CA . VAL A 1 71 ? 2.788 -2.827 -12.073 1.00 91.50 71 VAL A CA 1
ATOM 536 C C . VAL A 1 71 ? 3.105 -3.814 -13.199 1.00 91.50 71 VAL A C 1
ATOM 538 O O . VAL A 1 71 ? 3.961 -3.530 -14.037 1.00 91.50 71 VAL A O 1
ATOM 541 N N . SER A 1 72 ? 2.382 -4.937 -13.251 1.00 88.94 72 SER A N 1
ATOM 542 C CA . SER A 1 72 ? 2.577 -5.996 -14.249 1.00 88.94 72 SER A CA 1
ATOM 543 C C . SER A 1 72 ? 2.263 -5.575 -15.691 1.00 88.94 72 SER A C 1
ATOM 545 O O . SER A 1 72 ? 2.710 -6.222 -16.638 1.00 88.94 72 SER A O 1
ATOM 547 N N . LYS A 1 73 ? 1.514 -4.481 -15.888 1.00 85.62 73 LYS A N 1
ATOM 548 C CA . LYS A 1 73 ? 1.157 -3.990 -17.224 1.00 85.62 73 LYS A CA 1
ATOM 549 C C . LYS A 1 73 ? 2.356 -3.291 -17.883 1.00 85.62 73 LYS A C 1
ATOM 551 O O . LYS A 1 73 ? 3.112 -2.596 -17.197 1.00 85.62 73 LYS A O 1
ATOM 556 N N . PRO A 1 74 ? 2.558 -3.445 -19.206 1.00 70.81 74 PRO A N 1
ATOM 557 C CA . PRO A 1 74 ?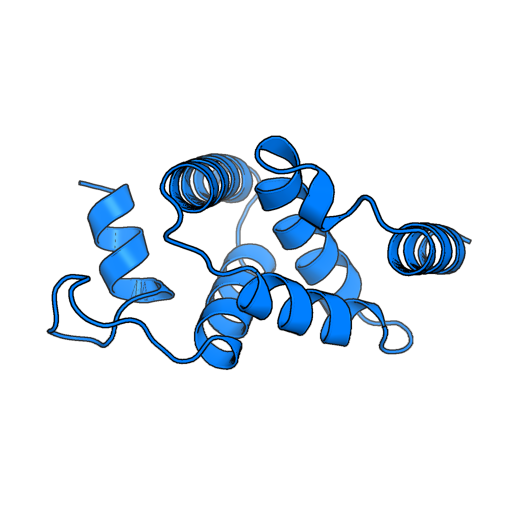 3.656 -2.803 -19.929 1.00 70.81 74 PRO A CA 1
ATOM 558 C C . PRO A 1 74 ? 3.566 -1.263 -19.887 1.00 70.81 74 PRO A C 1
ATOM 560 O O . PRO A 1 74 ? 2.496 -0.698 -20.078 1.00 70.81 74 PRO A O 1
ATOM 563 N N . CYS A 1 75 ? 4.715 -0.640 -19.598 1.00 64.56 75 CYS A N 1
ATOM 564 C CA . CYS A 1 75 ? 5.086 0.781 -19.502 1.00 64.56 75 CYS A CA 1
ATOM 565 C C . CYS A 1 75 ? 3.981 1.860 -19.454 1.00 64.56 75 CYS A C 1
ATOM 567 O O . CYS A 1 75 ? 3.278 2.111 -20.428 1.00 64.56 75 CYS A O 1
ATOM 569 N N . GLY A 1 76 ? 3.966 2.629 -18.356 1.00 67.88 76 GLY A N 1
ATOM 570 C CA . GLY A 1 76 ? 3.229 3.890 -18.220 1.00 67.88 76 GLY A CA 1
ATOM 571 C C . GLY A 1 76 ? 3.491 4.583 -16.875 1.00 67.88 76 GLY A C 1
ATOM 572 O O . GLY A 1 76 ? 3.994 3.952 -15.945 1.00 67.88 76 GLY A O 1
ATOM 573 N N . GLN A 1 77 ? 3.111 5.864 -16.752 1.00 68.56 77 GLN A N 1
ATOM 574 C CA . GLN A 1 77 ? 3.208 6.652 -15.503 1.00 68.56 77 GLN A CA 1
ATOM 575 C C . GLN A 1 77 ? 2.538 5.964 -14.299 1.00 68.56 77 GLN A C 1
ATOM 577 O O . GLN A 1 77 ? 2.966 6.144 -13.164 1.00 68.56 77 GLN A O 1
ATOM 582 N N . GLY A 1 78 ? 1.522 5.126 -14.533 1.00 84.69 78 GLY A N 1
ATOM 583 C CA . GLY A 1 78 ? 0.869 4.379 -13.458 1.00 84.69 78 GLY A CA 1
ATOM 584 C C . GLY A 1 78 ? 1.779 3.360 -12.766 1.00 84.69 78 GLY A C 1
ATOM 585 O O . GLY A 1 78 ? 1.597 3.075 -11.588 1.00 84.69 78 GLY A O 1
ATOM 586 N N . ARG A 1 79 ? 2.812 2.845 -13.439 1.00 89.94 79 ARG A N 1
ATOM 587 C CA . ARG A 1 79 ? 3.707 1.861 -12.822 1.00 89.94 79 ARG A CA 1
ATOM 588 C C . ARG A 1 79 ? 4.495 2.460 -11.657 1.00 89.94 79 ARG A C 1
ATOM 590 O O . ARG A 1 79 ? 4.556 1.844 -10.599 1.00 89.94 79 ARG A O 1
ATOM 597 N N . SER A 1 80 ? 5.075 3.648 -11.831 1.00 90.19 80 SER A N 1
ATOM 598 C CA . SER A 1 80 ? 5.865 4.297 -10.776 1.00 90.19 80 SER A CA 1
ATOM 599 C C . SER A 1 80 ? 5.005 4.668 -9.572 1.00 90.19 80 SER A C 1
ATOM 601 O O . SER A 1 80 ? 5.428 4.457 -8.442 1.00 90.19 80 SER A O 1
ATOM 603 N N . VAL A 1 81 ? 3.779 5.144 -9.810 1.00 93.31 81 VAL A N 1
ATOM 604 C CA . VAL A 1 81 ? 2.825 5.465 -8.739 1.00 93.31 81 VAL A CA 1
ATOM 605 C C . VAL A 1 81 ? 2.457 4.208 -7.952 1.00 93.31 81 VAL A C 1
ATOM 607 O O . VAL A 1 81 ? 2.569 4.199 -6.731 1.00 93.31 81 VAL A O 1
ATOM 610 N N . ALA A 1 82 ? 2.087 3.119 -8.633 1.00 94.38 82 ALA A N 1
ATOM 611 C CA . ALA A 1 82 ? 1.752 1.861 -7.968 1.00 94.38 82 ALA A CA 1
ATOM 612 C C . ALA A 1 82 ? 2.939 1.296 -7.166 1.00 94.38 82 ALA A C 1
ATOM 614 O O . ALA A 1 82 ? 2.761 0.873 -6.026 1.00 94.38 82 ALA A O 1
ATOM 615 N N . LEU A 1 83 ? 4.155 1.350 -7.723 1.00 93.38 83 LEU A N 1
ATOM 616 C CA . LEU A 1 83 ? 5.379 0.959 -7.016 1.00 93.38 83 LEU A CA 1
ATOM 617 C C . LEU A 1 83 ? 5.639 1.808 -5.772 1.00 93.38 83 LEU A C 1
ATOM 619 O O . LEU A 1 83 ? 6.081 1.273 -4.760 1.00 93.38 83 LEU A O 1
ATOM 623 N N . GLN A 1 84 ? 5.334 3.102 -5.827 1.00 94.12 84 GLN A N 1
ATOM 624 C CA . GLN A 1 84 ? 5.491 3.996 -4.689 1.00 94.12 84 GLN A CA 1
ATOM 625 C C . GLN A 1 84 ? 4.507 3.661 -3.558 1.00 94.12 84 GLN A C 1
ATOM 627 O O . GLN A 1 84 ? 4.908 3.600 -2.399 1.00 94.12 84 GLN A O 1
ATOM 632 N N . VAL A 1 85 ? 3.241 3.356 -3.870 1.00 95.75 85 VAL A N 1
ATOM 633 C CA . VAL A 1 85 ? 2.287 2.883 -2.845 1.00 95.75 85 VAL A CA 1
ATOM 634 C C . VAL A 1 85 ? 2.743 1.546 -2.249 1.00 95.75 85 VAL A C 1
ATOM 636 O O . VAL A 1 85 ? 2.713 1.356 -1.032 1.00 95.75 85 VAL A O 1
ATOM 639 N N . LEU A 1 86 ? 3.219 0.626 -3.094 1.00 95.69 86 LEU A N 1
ATOM 640 C CA . LEU A 1 86 ? 3.753 -0.662 -2.650 1.00 95.69 86 LEU A CA 1
ATOM 641 C C . LEU A 1 86 ? 4.961 -0.491 -1.722 1.00 95.69 86 LEU A C 1
ATOM 643 O O . LEU A 1 86 ? 5.036 -1.183 -0.708 1.00 95.69 86 LEU A O 1
ATOM 647 N N . SER A 1 87 ? 5.876 0.439 -2.019 1.00 94.06 87 SER A N 1
ATOM 648 C CA . SER A 1 87 ? 7.024 0.705 -1.149 1.00 94.06 87 SER A CA 1
ATOM 649 C C . SER A 1 87 ? 6.603 1.263 0.205 1.00 94.06 87 SER A C 1
ATOM 651 O O . SER A 1 87 ? 7.150 0.826 1.213 1.00 94.06 87 SER A O 1
ATOM 653 N N . MET A 1 88 ? 5.597 2.149 0.246 1.00 95.19 88 MET A N 1
ATOM 654 C CA . MET A 1 88 ? 5.064 2.697 1.501 1.00 95.19 88 MET A CA 1
ATOM 655 C C . MET A 1 88 ? 4.549 1.584 2.419 1.00 95.19 88 MET A C 1
ATOM 657 O O . MET A 1 88 ? 4.922 1.532 3.587 1.00 95.19 88 MET A O 1
ATOM 661 N N . GLY A 1 89 ? 3.751 0.647 1.894 1.00 94.12 89 GLY A N 1
ATOM 662 C CA . GLY A 1 89 ? 3.274 -0.502 2.673 1.00 94.12 89 GLY A CA 1
ATOM 663 C C . GLY A 1 89 ? 4.404 -1.455 3.078 1.00 94.12 89 GLY A C 1
ATOM 664 O O . GLY A 1 89 ? 4.459 -1.920 4.219 1.00 94.12 89 GLY A O 1
ATOM 665 N N . ALA A 1 90 ? 5.351 -1.694 2.167 1.00 93.81 90 ALA A N 1
ATOM 666 C CA . ALA A 1 90 ? 6.478 -2.597 2.385 1.00 93.81 90 ALA A CA 1
ATOM 667 C C . ALA A 1 90 ? 7.442 -2.144 3.492 1.00 93.81 90 ALA A C 1
ATOM 669 O O . ALA A 1 90 ? 8.154 -2.982 4.046 1.00 93.81 90 ALA A O 1
ATOM 670 N N . THR A 1 91 ? 7.449 -0.852 3.848 1.00 91.25 91 THR A N 1
ATOM 671 C CA . THR A 1 91 ? 8.192 -0.353 5.019 1.00 91.25 91 THR A CA 1
ATOM 672 C C . THR A 1 91 ? 7.741 -1.014 6.324 1.00 91.25 91 THR A C 1
ATOM 674 O O . THR A 1 91 ? 8.539 -1.169 7.247 1.00 91.25 91 THR A O 1
ATOM 677 N N . THR A 1 92 ? 6.469 -1.417 6.393 1.00 94.06 92 THR A N 1
ATOM 678 C CA . THR A 1 92 ? 5.852 -2.027 7.574 1.00 94.06 92 THR A CA 1
ATOM 679 C C . THR A 1 92 ? 5.719 -3.539 7.424 1.00 94.06 92 THR A C 1
ATOM 681 O O . THR A 1 92 ? 6.033 -4.264 8.366 1.00 94.06 92 THR A O 1
ATOM 684 N N . ASP A 1 93 ? 5.304 -4.025 6.249 1.00 93.56 93 ASP A N 1
ATOM 685 C CA . ASP A 1 93 ? 5.263 -5.457 5.941 1.00 93.56 93 ASP A CA 1
ATOM 686 C C . ASP A 1 93 ? 6.044 -5.783 4.664 1.00 93.56 93 ASP A C 1
ATOM 688 O O . ASP A 1 93 ? 5.553 -5.676 3.538 1.00 93.56 93 ASP A O 1
ATOM 692 N N . SER A 1 94 ? 7.272 -6.265 4.851 1.00 91.31 94 SER A N 1
ATOM 693 C CA . SER A 1 94 ? 8.143 -6.669 3.745 1.00 91.31 94 SER A CA 1
ATOM 694 C C . SER A 1 94 ? 7.546 -7.768 2.852 1.00 91.31 94 SER A C 1
ATOM 696 O O . SER A 1 94 ? 7.926 -7.864 1.683 1.00 91.31 94 SER A O 1
ATOM 698 N N . ASN A 1 95 ? 6.580 -8.566 3.331 1.00 91.62 95 ASN A N 1
ATOM 699 C CA . ASN A 1 95 ? 5.939 -9.616 2.530 1.00 91.62 95 ASN A CA 1
ATOM 700 C C . ASN A 1 95 ? 5.132 -9.057 1.353 1.00 91.62 95 ASN A C 1
ATOM 702 O O . ASN A 1 95 ? 4.921 -9.764 0.364 1.00 91.62 95 ASN A O 1
ATOM 706 N N . ILE A 1 96 ? 4.756 -7.774 1.393 1.00 92.06 96 ILE A N 1
ATOM 707 C CA . ILE A 1 96 ? 4.117 -7.071 0.271 1.00 92.06 96 ILE A CA 1
ATOM 708 C C . ILE A 1 96 ? 4.998 -7.128 -0.989 1.00 92.06 96 ILE A C 1
ATOM 710 O O . ILE A 1 96 ? 4.479 -7.271 -2.098 1.00 92.06 96 ILE A O 1
ATOM 714 N N . VAL A 1 97 ? 6.327 -7.114 -0.841 1.00 90.25 97 VAL A N 1
ATOM 715 C CA . VAL A 1 97 ? 7.291 -7.169 -1.959 1.00 90.25 97 VAL A CA 1
ATOM 716 C C . VAL A 1 97 ? 8.116 -8.458 -1.994 1.00 90.25 97 VAL A C 1
ATOM 718 O O . VAL A 1 97 ? 8.574 -8.857 -3.064 1.00 90.25 97 VAL A O 1
ATOM 721 N N . ASN A 1 98 ? 8.272 -9.143 -0.858 1.00 88.12 98 ASN A N 1
ATOM 722 C CA . ASN A 1 98 ? 9.168 -10.286 -0.681 1.00 88.12 98 ASN A CA 1
ATOM 723 C C . ASN A 1 98 ? 8.598 -11.601 -1.246 1.00 88.12 98 ASN A C 1
ATOM 725 O O . ASN A 1 98 ? 8.325 -12.557 -0.526 1.00 88.12 98 ASN A O 1
ATOM 729 N N . SER A 1 99 ? 8.420 -11.660 -2.567 1.00 89.62 99 SER A N 1
ATOM 730 C CA . SER A 1 99 ? 8.159 -12.910 -3.286 1.00 89.62 99 SER A CA 1
ATOM 73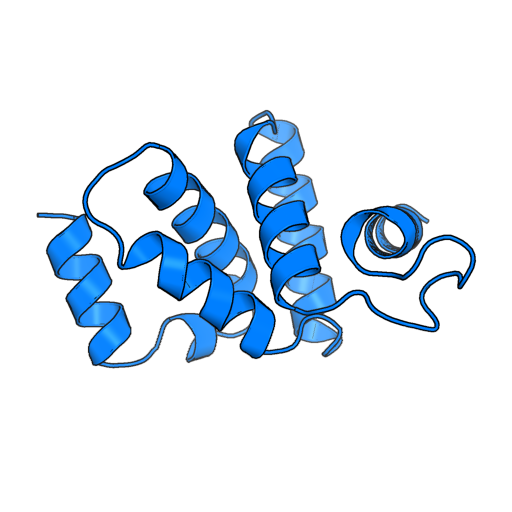1 C C . SER A 1 99 ? 9.003 -12.980 -4.553 1.00 89.62 99 SER A C 1
ATOM 733 O O . SER A 1 99 ? 9.265 -11.961 -5.192 1.00 89.62 99 SER A O 1
ATOM 735 N N . LEU A 1 100 ? 9.406 -14.190 -4.949 1.00 90.00 100 LEU A N 1
ATOM 736 C CA . LEU A 1 100 ? 10.286 -14.391 -6.103 1.00 90.00 100 LEU A CA 1
ATOM 737 C C . LEU A 1 100 ? 9.717 -13.784 -7.397 1.00 90.00 100 LEU A C 1
ATOM 739 O O . LEU A 1 100 ? 10.461 -13.185 -8.168 1.00 90.00 100 LEU A O 1
ATOM 743 N N . SER A 1 101 ? 8.410 -13.921 -7.635 1.00 87.94 101 SER A N 1
ATOM 744 C CA . SER A 1 101 ? 7.740 -13.355 -8.812 1.00 87.94 101 SER A CA 1
ATOM 745 C C . SER A 1 101 ? 7.742 -11.826 -8.796 1.00 87.94 101 SER A C 1
ATOM 747 O O . SER A 1 101 ? 8.071 -11.215 -9.809 1.00 87.94 101 SER A O 1
ATOM 749 N N . ARG A 1 102 ? 7.449 -11.203 -7.647 1.00 90.81 102 ARG A N 1
ATOM 750 C CA . ARG A 1 102 ? 7.471 -9.738 -7.482 1.00 90.81 102 ARG A CA 1
ATOM 751 C C . ARG A 1 102 ? 8.879 -9.169 -7.636 1.00 90.81 102 ARG A C 1
ATOM 753 O O . ARG A 1 102 ? 9.060 -8.180 -8.333 1.00 90.81 102 ARG A O 1
ATOM 760 N N . LEU A 1 103 ? 9.886 -9.823 -7.059 1.00 89.00 103 LEU A N 1
ATOM 761 C CA . LEU A 1 103 ? 11.285 -9.411 -7.197 1.00 89.00 103 LEU A CA 1
ATOM 762 C C . LEU A 1 103 ? 11.778 -9.513 -8.648 1.00 89.00 103 LEU A C 1
ATOM 764 O O . LEU A 1 103 ? 12.481 -8.621 -9.115 1.00 89.00 1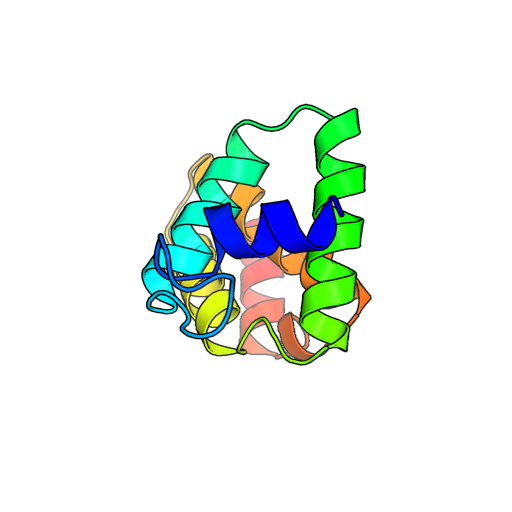03 LEU A O 1
ATOM 768 N N . ARG A 1 104 ? 11.377 -10.560 -9.385 1.00 89.38 104 ARG A N 1
ATOM 769 C CA . ARG A 1 104 ? 11.649 -10.661 -10.829 1.00 89.38 104 ARG A CA 1
ATOM 770 C C . ARG A 1 104 ? 10.969 -9.544 -11.613 1.00 89.38 104 ARG A C 1
ATOM 772 O O . ARG A 1 104 ? 11.626 -8.915 -12.430 1.00 89.38 104 ARG A O 1
ATOM 779 N N . LEU A 1 105 ? 9.704 -9.251 -11.316 1.00 88.00 105 LEU A N 1
ATOM 780 C CA . LEU A 1 105 ? 8.981 -8.157 -11.963 1.00 88.00 105 LEU A CA 1
ATOM 781 C C . LEU A 1 105 ? 9.645 -6.797 -11.698 1.00 88.00 105 LEU A C 1
ATOM 783 O O . LEU A 1 105 ? 9.756 -5.985 -12.608 1.00 88.00 105 LEU A O 1
ATOM 787 N N . LEU A 1 106 ? 10.130 -6.551 -10.477 1.00 87.12 106 LEU A N 1
ATOM 788 C CA . LEU A 1 106 ? 10.891 -5.340 -10.149 1.00 87.12 106 LEU A CA 1
ATOM 789 C C . LEU A 1 106 ? 12.196 -5.248 -10.945 1.00 87.12 106 LEU A C 1
ATOM 791 O O . LEU A 1 106 ? 12.519 -4.175 -11.449 1.00 87.12 106 LEU A O 1
ATOM 795 N N . LEU A 1 107 ? 12.916 -6.365 -11.085 1.00 86.50 107 LEU A N 1
ATOM 796 C CA . LEU A 1 107 ? 14.127 -6.432 -11.902 1.00 86.50 107 LEU A CA 1
ATOM 797 C C . LEU A 1 107 ? 13.823 -6.117 -13.373 1.00 86.50 107 LEU A C 1
ATOM 799 O O . LEU A 1 107 ? 14.523 -5.312 -13.974 1.00 86.50 107 LEU A O 1
ATOM 803 N N . GLU A 1 108 ? 12.760 -6.696 -13.930 1.00 83.75 108 GLU A N 1
ATOM 804 C CA . GLU A 1 108 ? 12.299 -6.420 -15.298 1.00 83.75 108 GLU A CA 1
ATOM 805 C C . GLU A 1 108 ? 11.810 -4.979 -15.487 1.00 83.75 108 GLU A C 1
ATOM 807 O O . GLU A 1 108 ? 11.887 -4.448 -16.586 1.00 83.75 108 GLU A O 1
ATOM 812 N N . CYS A 1 109 ? 11.288 -4.338 -14.438 1.00 77.94 109 CYS A N 1
ATOM 813 C CA . CYS A 1 109 ? 10.840 -2.947 -14.502 1.00 77.94 109 CYS A CA 1
ATOM 814 C C . CYS A 1 109 ? 11.983 -1.931 -14.382 1.00 77.94 109 CYS A C 1
ATOM 816 O O . CYS A 1 109 ? 11.798 -0.786 -14.796 1.00 77.94 109 CYS A O 1
ATOM 818 N N . GLY A 1 110 ? 13.095 -2.309 -13.744 1.00 69.50 110 GLY A N 1
ATOM 819 C CA . GLY A 1 110 ? 14.274 -1.460 -13.560 1.00 69.50 110 GLY A CA 1
ATOM 820 C C . GLY A 1 110 ? 15.314 -1.567 -14.682 1.00 69.50 110 GLY A C 1
ATOM 821 O O . GLY A 1 110 ? 16.190 -0.705 -14.755 1.00 69.50 110 GLY A O 1
ATOM 822 N N . LEU A 1 111 ? 15.222 -2.610 -15.515 1.00 52.34 111 LEU A N 1
ATOM 823 C CA . LEU A 1 111 ? 15.995 -2.817 -16.748 1.00 52.34 111 LEU A CA 1
ATOM 824 C C . LEU A 1 111 ? 15.258 -2.236 -17.962 1.00 52.34 111 LEU A C 1
ATOM 826 O O . LEU A 1 111 ? 15.965 -1.761 -18.878 1.00 52.34 111 LEU A O 1
#

Nearest PDB structures (foldseek):
  6qj3-assembly1_A  TM=8.068E-01  e=7.538E-04  Thermochaetoides thermophila DSM 1495
  7q2y-assembly1_D  TM=7.854E-01  e=1.081E-02  Saccharomyces cerevisiae S288C
  7cun-assembly1_G  TM=4.011E-01  e=3.953E+00  Homo sapiens
  8rc4-assembly1_g  TM=4.307E-01  e=6.663E+00  Homo sapiens
  8rbz-assembly1_g  TM=3.875E-01  e=6.663E+00  Homo sapiens

Organism: NCBI:txid420281

Foldseek 3Di:
DVLQVVCCPQFADPPPSNPHGDPLLSSLVSQLVQQLPDDPVVLVVSLVSLLVCLVVCNRPLVNLVSLVVQCQDPDDPSNVSSVSSLVSNCVNPVVSQPDPVSVVSVVVVVD

Radius of gyration: 13.67 Å; Cα contacts (8 Å, |Δi|>4): 106; chains: 1; bounding box: 37×31×34 Å

Solvent-accessible surface area (backbone atoms only — not comparable to full-atom values): 6130 Å² total; per-residue (Å²): 108,69,67,57,53,48,36,35,70,46,38,18,38,81,91,48,80,56,75,42,69,48,57,45,66,55,30,30,49,38,52,39,55,50,59,64,70,47,51,79,74,50,47,57,54,48,33,53,50,42,23,53,33,48,75,67,70,71,53,60,72,62,25,55,51,51,32,49,57,51,47,73,49,84,85,57,79,63,32,61,36,28,50,50,56,51,49,32,37,28,76,66,41,53,70,78,52,69,42,74,69,53,48,49,50,50,52,64,71,77,104

Mean predicted aligned error: 4.04 Å